Protein AF-A0A5C1K2U8-F1 (afdb_monomer_lite)

Organism: Sebastiscus marmoratus (NCBI:txid41446)

Structure (mmCIF, N/CA/C/O backbone):
data_AF-A0A5C1K2U8-F1
#
_entry.id   AF-A0A5C1K2U8-F1
#
loop_
_atom_site.group_PDB
_atom_site.id
_atom_site.type_symbol
_atom_site.label_ato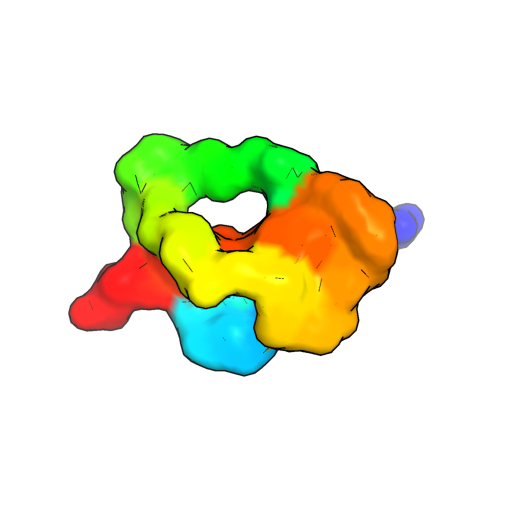m_id
_atom_site.label_alt_id
_atom_site.label_comp_id
_atom_site.label_asym_id
_atom_site.label_entity_id
_atom_site.label_seq_id
_atom_site.pdbx_PDB_ins_code
_atom_site.Cartn_x
_atom_site.Cartn_y
_atom_site.Cartn_z
_atom_site.occupancy
_atom_site.B_iso_or_equiv
_atom_site.auth_seq_id
_atom_site.auth_comp_id
_atom_site.auth_asym_id
_atom_site.auth_atom_id
_atom_site.pdbx_PDB_model_num
ATOM 1 N N . GLU A 1 1 ? 6.674 16.661 -7.058 1.00 42.25 1 GLU A N 1
ATOM 2 C CA . GLU A 1 1 ? 5.563 15.773 -7.456 1.00 42.25 1 GLU A CA 1
ATOM 3 C C . GLU A 1 1 ? 5.804 14.393 -6.849 1.00 42.25 1 GLU A C 1
ATOM 5 O O . GLU A 1 1 ? 6.858 13.815 -7.090 1.00 42.25 1 GLU A O 1
ATOM 10 N N . MET A 1 2 ? 4.941 13.915 -5.951 1.00 54.44 2 MET A N 1
ATOM 11 C CA . MET A 1 2 ? 5.145 12.626 -5.278 1.00 54.44 2 MET A CA 1
ATOM 12 C C . MET A 1 2 ? 4.573 11.522 -6.178 1.00 54.44 2 MET A C 1
ATOM 14 O O . MET A 1 2 ? 3.363 11.426 -6.335 1.00 54.44 2 MET A O 1
ATOM 18 N N . GLN A 1 3 ? 5.433 10.733 -6.829 1.00 63.62 3 GLN A N 1
ATOM 19 C CA . GLN A 1 3 ? 5.003 9.628 -7.695 1.00 63.62 3 GLN A CA 1
ATOM 20 C C . GLN A 1 3 ? 4.468 8.478 -6.835 1.00 63.62 3 GLN A C 1
ATOM 22 O O . GLN A 1 3 ? 5.233 7.721 -6.231 1.00 63.62 3 GLN A O 1
ATOM 27 N N . TYR A 1 4 ? 3.145 8.359 -6.756 1.00 70.88 4 TYR A N 1
ATOM 28 C CA . TYR A 1 4 ? 2.488 7.232 -6.106 1.00 70.88 4 TYR A CA 1
ATOM 29 C C . TYR A 1 4 ? 2.285 6.117 -7.126 1.00 70.88 4 TYR A C 1
ATOM 31 O O . TYR A 1 4 ? 1.619 6.299 -8.140 1.00 70.88 4 TYR A O 1
ATOM 39 N N . TRP A 1 5 ? 2.855 4.951 -6.843 1.00 84.69 5 TRP A N 1
ATOM 40 C CA . TRP A 1 5 ? 2.613 3.754 -7.637 1.00 84.69 5 TRP A CA 1
ATOM 41 C C . TRP A 1 5 ? 1.327 3.116 -7.138 1.00 84.69 5 TRP A C 1
ATOM 43 O O . TRP A 1 5 ? 1.213 2.784 -5.956 1.00 84.69 5 TRP A O 1
ATOM 53 N N . THR A 1 6 ? 0.346 2.973 -8.015 1.00 87.19 6 THR A N 1
ATOM 54 C CA . THR A 1 6 ? -0.852 2.195 -7.720 1.00 87.19 6 THR A CA 1
ATOM 55 C C . THR A 1 6 ? -0.571 0.729 -8.015 1.00 87.19 6 THR A C 1
ATOM 57 O O . THR A 1 6 ? 0.199 0.383 -8.911 1.00 87.19 6 THR A O 1
ATOM 60 N N . CYS A 1 7 ? -1.184 -0.145 -7.233 1.00 87.81 7 CYS A N 1
ATOM 61 C CA . CYS A 1 7 ? -1.281 -1.555 -7.566 1.00 87.81 7 CYS A CA 1
ATOM 62 C C . CYS A 1 7 ? -2.737 -1.880 -7.904 1.00 87.81 7 CYS A C 1
ATOM 64 O O . CYS A 1 7 ? -3.646 -1.080 -7.661 1.00 87.81 7 CYS A O 1
ATOM 66 N N . GLY A 1 8 ? -2.978 -3.072 -8.453 1.00 78.38 8 GLY A N 1
ATOM 67 C CA . GLY A 1 8 ? -4.341 -3.602 -8.545 1.00 78.38 8 GLY A CA 1
ATOM 68 C C . GLY A 1 8 ? -5.048 -3.580 -7.178 1.00 78.38 8 GLY A C 1
ATOM 69 O O . GLY A 1 8 ? -4.414 -3.377 -6.148 1.00 78.38 8 GLY A O 1
ATOM 70 N N . TYR A 1 9 ? -6.362 -3.821 -7.150 1.00 82.75 9 TYR A N 1
ATOM 71 C CA . TYR A 1 9 ? -7.174 -3.806 -5.915 1.00 82.75 9 TYR A CA 1
ATOM 72 C C . TYR A 1 9 ? -7.414 -2.413 -5.308 1.00 82.75 9 TYR A C 1
ATOM 74 O O . TYR A 1 9 ? -7.619 -2.295 -4.103 1.00 82.75 9 TYR A O 1
ATOM 82 N N . ARG A 1 10 ? -7.412 -1.354 -6.139 1.00 86.19 10 ARG A N 1
ATOM 83 C CA . ARG A 1 10 ? -7.554 0.052 -5.692 1.00 86.19 10 ARG A CA 1
ATOM 84 C C . ARG A 1 10 ? -6.549 0.406 -4.584 1.00 86.19 10 ARG A C 1
ATOM 86 O O . ARG A 1 10 ? -6.841 1.206 -3.699 1.00 86.19 10 ARG A O 1
ATOM 93 N N . GLY A 1 11 ? -5.383 -0.236 -4.629 1.00 90.56 11 GLY A N 1
ATOM 94 C CA . GLY A 1 11 ? -4.348 -0.122 -3.620 1.00 90.56 11 GLY A CA 1
ATOM 95 C C . GLY A 1 11 ? -3.193 0.769 -4.057 1.00 90.56 11 GLY A C 1
ATOM 96 O O . GLY A 1 11 ? -3.017 1.099 -5.234 1.00 90.56 11 GLY A O 1
ATOM 97 N N . LEU A 1 12 ? -2.365 1.125 -3.082 1.00 91.38 12 LEU A N 1
ATOM 98 C CA . LEU A 1 12 ? -1.141 1.886 -3.281 1.00 91.38 12 LEU A CA 1
ATOM 99 C C . LEU A 1 12 ? 0.071 1.045 -2.902 1.00 91.38 12 LEU A C 1
ATOM 101 O O . LEU A 1 12 ? 0.079 0.314 -1.913 1.00 91.38 12 LEU A O 1
ATOM 105 N N . CYS A 1 13 ? 1.134 1.187 -3.677 1.00 92.19 13 CYS A N 1
ATOM 106 C CA . CYS A 1 13 ? 2.416 0.580 -3.387 1.00 92.19 13 CYS A CA 1
ATOM 107 C C . CYS 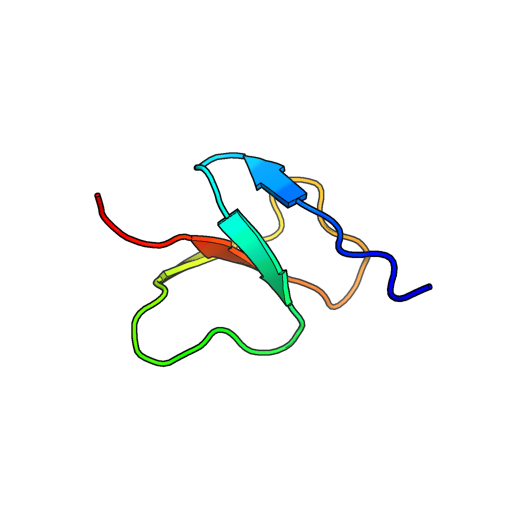A 1 13 ? 3.124 1.354 -2.280 1.00 92.19 13 CYS A C 1
ATOM 109 O O . CYS A 1 13 ? 3.557 2.495 -2.466 1.00 92.19 13 CYS A O 1
ATOM 111 N N . ARG A 1 14 ? 3.306 0.713 -1.127 1.00 90.75 14 ARG A N 1
ATOM 112 C CA . ARG A 1 14 ? 4.001 1.282 0.033 1.00 90.75 14 ARG A CA 1
ATOM 113 C C . ARG A 1 14 ? 5.011 0.286 0.590 1.00 90.75 14 ARG A C 1
ATOM 115 O O . ARG A 1 14 ? 4.886 -0.921 0.416 1.00 90.75 14 ARG A O 1
ATOM 122 N N . ARG A 1 15 ? 6.036 0.769 1.294 1.00 90.62 15 ARG A N 1
ATOM 123 C CA . ARG A 1 15 ? 6.939 -0.127 2.051 1.00 90.62 15 ARG A CA 1
ATOM 124 C C . ARG A 1 15 ? 6.240 -0.723 3.278 1.00 90.62 15 ARG A C 1
ATOM 126 O O . ARG A 1 15 ? 6.440 -1.898 3.606 1.00 90.62 15 ARG A O 1
ATOM 133 N N . PHE A 1 16 ? 5.401 0.098 3.907 1.00 90.81 16 PHE A N 1
ATOM 134 C CA . PHE A 1 16 ? 4.581 -0.219 5.068 1.00 90.81 16 PHE A CA 1
ATOM 135 C C . PHE A 1 16 ? 3.144 0.213 4.778 1.00 90.81 16 PHE A C 1
ATOM 137 O O . PHE A 1 16 ? 2.924 1.357 4.376 1.00 90.81 16 PHE A O 1
ATOM 144 N N . CYS A 1 17 ? 2.201 -0.71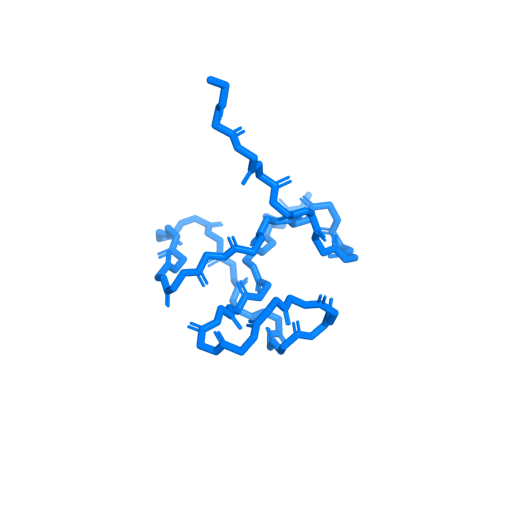1 4.936 1.00 90.75 17 CYS A N 1
ATOM 145 C CA . CYS A 1 17 ? 0.780 -0.418 4.797 1.00 90.75 17 CYS A CA 1
ATOM 146 C C . CYS A 1 17 ? 0.256 0.273 6.053 1.00 90.75 17 CYS A C 1
ATOM 148 O O . CYS A 1 17 ? 0.796 0.075 7.147 1.00 90.75 17 CYS A O 1
ATOM 150 N N . TYR A 1 18 ? -0.791 1.074 5.898 1.00 90.81 18 TYR A N 1
ATOM 151 C CA . TYR A 1 18 ? -1.514 1.616 7.041 1.00 90.81 18 TYR A CA 1
ATOM 152 C C . TY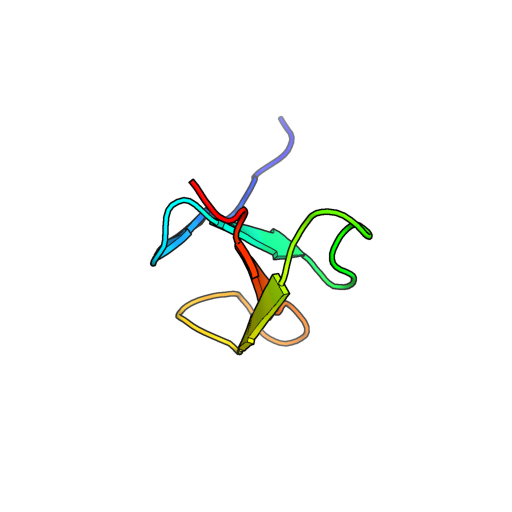R A 1 18 ? -2.325 0.530 7.744 1.00 90.81 18 TYR A C 1
ATOM 154 O O . TYR A 1 18 ? -2.670 -0.485 7.150 1.00 90.81 18 TYR A O 1
ATOM 162 N N . ALA A 1 19 ? -2.684 0.769 9.007 1.00 91.25 19 ALA A N 1
ATOM 163 C CA . ALA A 1 19 ? -3.458 -0.181 9.809 1.00 91.25 19 ALA A CA 1
ATOM 164 C C . ALA A 1 19 ? -4.836 -0.528 9.206 1.00 91.25 19 ALA A C 1
ATOM 166 O O . ALA A 1 19 ? -5.388 -1.580 9.503 1.00 91.25 19 ALA A O 1
ATOM 167 N N . GLN A 1 20 ? -5.384 0.355 8.365 1.00 90.31 20 GLN A N 1
ATOM 168 C CA . GLN A 1 20 ? -6.672 0.181 7.681 1.00 90.31 20 GLN A CA 1
ATOM 169 C C . GLN A 1 20 ? -6.536 -0.558 6.336 1.00 90.31 20 GLN A C 1
ATOM 171 O O . GLN A 1 20 ? -7.537 -0.927 5.724 1.00 90.31 20 GLN A O 1
ATOM 176 N N . GLU A 1 21 ? -5.307 -0.758 5.858 1.00 92.44 21 GLU A N 1
ATOM 177 C CA . GLU A 1 21 ? -5.008 -1.439 4.604 1.00 92.44 21 GLU A CA 1
ATOM 178 C C . GLU A 1 21 ? -4.579 -2.883 4.893 1.00 92.44 21 GLU A C 1
ATOM 180 O O . GLU A 1 21 ? -3.867 -3.161 5.859 1.00 92.44 21 GLU A O 1
ATOM 185 N N . TYR A 1 22 ? -4.950 -3.813 4.018 1.00 91.00 22 TYR A N 1
ATOM 186 C CA . TYR A 1 22 ? -4.396 -5.162 4.030 1.00 91.00 22 TYR A CA 1
ATOM 187 C C . TYR A 1 22 ? -3.265 -5.282 3.004 1.00 91.00 22 TYR A C 1
ATOM 189 O O . TYR A 1 22 ? -3.264 -4.641 1.948 1.00 91.00 22 TYR A O 1
ATOM 197 N N . ILE A 1 23 ? -2.275 -6.112 3.334 1.00 92.31 23 ILE A N 1
ATOM 198 C CA . ILE A 1 23 ? -1.138 -6.392 2.458 1.00 92.31 23 ILE A CA 1
ATOM 199 C C . ILE A 1 23 ? -1.591 -7.409 1.410 1.00 92.31 23 ILE A C 1
ATOM 201 O O . ILE A 1 23 ? -1.855 -8.561 1.750 1.00 92.31 23 ILE A O 1
ATOM 205 N N . VAL A 1 24 ? -1.637 -7.004 0.141 1.00 91.00 24 VAL A N 1
ATOM 206 C CA . VAL A 1 24 ? -1.940 -7.920 -0.973 1.00 91.00 24 VAL A CA 1
ATOM 207 C C . VAL A 1 24 ? -0.685 -8.684 -1.408 1.00 91.00 24 VAL A C 1
ATOM 209 O O . VAL A 1 24 ? -0.747 -9.850 -1.772 1.00 91.00 24 VAL A O 1
ATOM 212 N N . GLY A 1 25 ? 0.487 -8.042 -1.356 1.00 86.94 25 GLY A N 1
ATOM 213 C CA . GLY A 1 25 ? 1.756 -8.632 -1.798 1.00 86.94 25 GLY A CA 1
ATOM 214 C C . GLY A 1 25 ? 2.510 -7.697 -2.735 1.00 86.94 25 GLY A C 1
ATOM 215 O O . GLY A 1 25 ? 2.443 -6.491 -2.560 1.00 86.94 25 GLY A O 1
ATOM 216 N N . HIS A 1 26 ? 3.252 -8.210 -3.718 1.00 86.25 26 HIS A N 1
ATOM 217 C CA . HIS A 1 26 ? 4.039 -7.352 -4.614 1.00 86.25 26 HIS A CA 1
ATOM 218 C C . HIS A 1 26 ? 3.191 -6.714 -5.728 1.00 86.25 26 HIS A C 1
ATOM 220 O O . HIS A 1 26 ? 3.364 -5.533 -5.974 1.00 86.25 26 HIS A O 1
ATOM 226 N N . HIS A 1 27 ? 2.258 -7.446 -6.356 1.00 87.00 27 HIS A N 1
ATOM 227 C CA . HIS A 1 27 ? 1.231 -6.951 -7.304 1.00 87.00 27 HIS A CA 1
ATOM 228 C C . HIS A 1 27 ? 1.635 -5.766 -8.217 1.00 87.00 27 HIS A C 1
ATOM 230 O O . HIS A 1 27 ? 0.891 -4.798 -8.356 1.00 87.00 27 HIS A O 1
ATOM 236 N N . GLY A 1 28 ? 2.812 -5.842 -8.849 1.00 84.56 28 GLY A N 1
ATOM 237 C CA . GLY A 1 28 ? 3.304 -4.818 -9.786 1.00 84.56 28 GLY A CA 1
ATOM 238 C C . GLY A 1 28 ? 3.990 -3.610 -9.138 1.00 84.56 28 GLY A C 1
ATOM 239 O O . GLY A 1 28 ? 4.439 -2.709 -9.839 1.00 84.56 28 GLY A O 1
ATOM 240 N N . CYS A 1 29 ? 4.112 -3.588 -7.813 1.00 90.31 29 CYS A N 1
ATOM 241 C CA . CYS A 1 29 ? 4.855 -2.562 -7.102 1.00 90.31 29 CYS A CA 1
ATOM 242 C C . CYS A 1 29 ? 6.364 -2.675 -7.352 1.00 90.31 29 CYS A C 1
ATOM 244 O O . CYS A 1 29 ? 6.876 -3.772 -7.554 1.00 90.31 29 CYS A O 1
ATOM 246 N N . PRO A 1 30 ? 7.123 -1.571 -7.261 1.00 88.69 30 PRO A N 1
ATOM 247 C CA . PRO A 1 30 ? 8.579 -1.613 -7.333 1.00 88.69 30 PRO A CA 1
ATOM 248 C C . PRO A 1 30 ? 9.197 -2.501 -6.244 1.00 88.69 30 PRO A C 1
ATOM 250 O O . PRO A 1 30 ? 8.627 -2.700 -5.166 1.00 88.69 30 PRO A O 1
ATOM 253 N N . ARG A 1 31 ? 10.414 -3.007 -6.481 1.00 85.69 31 ARG A N 1
ATOM 254 C CA . ARG A 1 31 ? 11.168 -3.807 -5.495 1.00 85.69 31 ARG A CA 1
ATOM 255 C C . ARG A 1 31 ? 11.205 -3.096 -4.132 1.00 85.69 31 ARG A C 1
ATOM 257 O O . ARG A 1 31 ? 11.484 -1.902 -4.064 1.00 85.69 31 ARG A O 1
ATOM 264 N N . ARG A 1 32 ? 10.965 -3.847 -3.047 1.00 87.19 32 ARG A N 1
ATOM 265 C CA . ARG A 1 32 ? 10.815 -3.373 -1.646 1.00 87.19 32 ARG A CA 1
ATOM 266 C C . ARG A 1 32 ? 9.488 -2.673 -1.311 1.00 87.19 32 ARG A C 1
ATOM 268 O O . ARG A 1 32 ? 9.293 -2.318 -0.150 1.00 87.19 32 ARG A O 1
ATOM 275 N N . TYR A 1 33 ? 8.580 -2.506 -2.270 1.00 91.00 33 TYR A N 1
ATOM 276 C CA . TYR A 1 33 ? 7.217 -2.035 -2.029 1.00 91.00 33 TYR A CA 1
ATOM 277 C C . TYR A 1 33 ? 6.233 -3.203 -2.091 1.00 91.00 33 TYR A C 1
ATOM 279 O O . TYR A 1 33 ? 6.462 -4.225 -2.748 1.00 91.00 33 TYR A O 1
ATOM 287 N N . 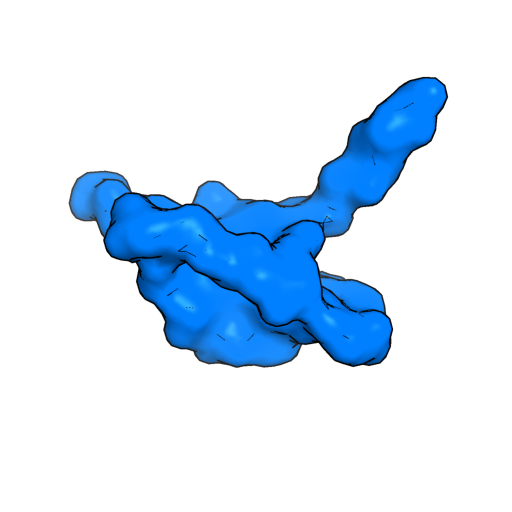ARG A 1 34 ? 5.139 -3.032 -1.360 1.00 92.50 34 ARG A N 1
ATOM 288 C CA . ARG A 1 34 ? 4.018 -3.950 -1.240 1.00 92.50 34 ARG A CA 1
ATOM 289 C C . ARG A 1 34 ? 2.749 -3.194 -1.603 1.00 92.50 34 ARG A C 1
ATOM 291 O O . ARG A 1 34 ? 2.613 -2.018 -1.286 1.00 92.50 34 ARG A O 1
ATOM 298 N N . CYS A 1 35 ? 1.837 -3.875 -2.264 1.00 92.94 35 CYS A N 1
ATOM 299 C CA . CYS A 1 35 ? 0.505 -3.405 -2.549 1.00 92.94 35 CYS A CA 1
ATOM 300 C C . CYS A 1 35 ? -0.320 -3.409 -1.263 1.00 92.94 35 CYS A C 1
ATOM 302 O O . CYS A 1 35 ? -0.542 -4.467 -0.665 1.00 92.94 35 CYS A O 1
ATOM 304 N N . CYS A 1 36 ? -0.734 -2.220 -0.848 1.00 93.12 36 CYS A N 1
ATOM 305 C CA . CYS A 1 36 ? -1.590 -1.982 0.299 1.00 93.12 36 CYS A CA 1
ATOM 306 C C . CYS A 1 36 ? -2.964 -1.580 -0.221 1.00 93.12 36 CYS A C 1
ATOM 308 O O . CYS A 1 36 ? -3.091 -0.553 -0.888 1.00 93.12 36 CYS A O 1
ATOM 310 N N . ALA A 1 37 ? -3.972 -2.403 0.040 1.00 92.06 37 ALA A N 1
ATOM 311 C CA . ALA A 1 37 ? -5.324 -2.186 -0.454 1.00 92.06 37 ALA A CA 1
ATOM 312 C C . ALA A 1 37 ? -6.288 -1.964 0.707 1.00 92.06 37 ALA A C 1
ATOM 314 O O . ALA A 1 37 ? -6.137 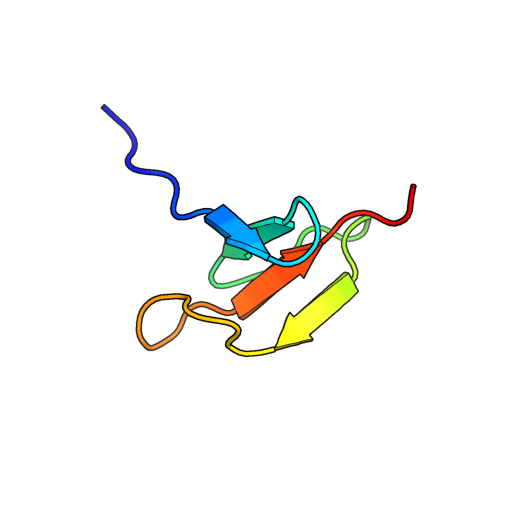-2.540 1.783 1.00 92.06 37 ALA A O 1
ATOM 315 N N . VAL A 1 38 ? -7.299 -1.136 0.478 1.00 88.38 38 VAL A N 1
ATOM 316 C CA . VAL A 1 38 ? -8.385 -0.907 1.432 1.00 88.38 38 VAL A CA 1
ATOM 317 C C . VAL A 1 38 ? -9.505 -1.900 1.119 1.00 88.38 38 VAL A C 1
ATOM 319 O O . VAL A 1 38 ? -9.792 -2.156 -0.054 1.00 88.38 38 VAL A O 1
ATOM 322 N N . ARG A 1 39 ? -10.140 -2.492 2.137 1.00 75.88 39 ARG A N 1
ATOM 323 C CA . ARG A 1 39 ? -11.400 -3.221 1.913 1.00 75.88 39 ARG A CA 1
ATOM 324 C C . ARG A 1 39 ? -12.496 -2.194 1.620 1.00 75.88 39 ARG A C 1
ATOM 326 O O . ARG A 1 39 ? -12.625 -1.228 2.364 1.00 75.88 39 ARG A O 1
ATOM 333 N N . SER A 1 40 ? -13.201 -2.383 0.502 1.00 65.50 40 SER A N 1
ATOM 334 C CA . SER A 1 40 ? -14.418 -1.625 0.166 1.00 65.50 40 SER A CA 1
ATOM 335 C C . SER A 1 40 ? -15.598 -2.163 0.957 1.00 65.50 40 SER A C 1
ATOM 337 O O . SER A 1 40 ? -15.579 -3.388 1.221 1.00 65.50 40 SER A O 1
#

Sequence (40 aa):
EMQYWTCGYRGLCRRFCYAQEYIVGHHGCPRRYRCCAVRS

pLDDT: mean 85.06, std 10.98, range [42.25, 93.12]

Foldseek 3Di:
DDDWDAAPQRWTWDLDEDPQWDFPACRPPPPSTTTTHHDD

Radius of gyration: 9.12 Å; chains: 1; bounding box: 26×24×20 Å

Secondary structure (DSSP, 8-state):
---PPEETTTEEEESS--TTEEEEE-TTPPTT-EEEEE--